Protein AF-A0A349NIF3-F1 (afdb_monomer)

Secondary structure (DSSP, 8-state):
----HHHHHHHHHHHHTSSSSSPP--HHHHHHHHHHTT-----BGGGTBSPPEEETTEEEPPPHHHHHHHHHHHHTTSTHHHHHHHHHHHTSS-HHHHHHHHHHHHGGGT-EEEEETTEEEEES-----------HHHHHHHHHHHHHHHHH-SS------S-----

Radius of gyration: 23.1 Å; Cα contacts (8 Å, |Δi|>4): 174; chains: 1; bounding box: 42×76×43 Å

Sequence (167 aa):
MKLSEYAIQELVPYVTGTGTIGLYRKGEDLVELFNQYGLRDVYDFNHGGLPKLTENGEDMNASRSTYTRDRLRKLSDKPEVWDLLDKVIQESDDPKQCTEEINKIISPEGVSFNLVNGKYVVQGITIIRNQNVRNDAHFTGIQNKIIRALNAAQVSISLAMAWFTNN

Mean predicted aligned error: 12.33 Å

Structure (mmCIF, N/CA/C/O backbone):
data_AF-A0A349NIF3-F1
#
_entry.id   AF-A0A349NIF3-F1
#
loop_
_atom_site.group_PDB
_atom_site.id
_atom_site.type_symbol
_atom_site.label_atom_id
_atom_site.label_alt_id
_atom_site.label_comp_id
_atom_site.label_asym_id
_atom_site.label_entity_id
_atom_site.label_seq_id
_atom_site.pdbx_PDB_ins_code
_atom_site.Cartn_x
_atom_site.Cartn_y
_atom_site.Cartn_z
_atom_site.occupancy
_atom_site.B_iso_or_equiv
_atom_site.auth_seq_id
_atom_site.auth_comp_id
_atom_site.auth_asym_id
_atom_site.auth_atom_id
_atom_site.pdbx_PDB_model_num
ATOM 1 N N . MET A 1 1 ? -10.507 1.807 -12.292 1.00 71.81 1 MET A N 1
ATOM 2 C CA . MET A 1 1 ? -11.041 2.927 -11.486 1.00 71.81 1 MET A CA 1
ATOM 3 C C . MET A 1 1 ? -9.860 3.550 -10.770 1.00 71.81 1 MET A C 1
ATOM 5 O O . MET A 1 1 ? -8.997 2.781 -10.377 1.00 71.81 1 MET A O 1
ATOM 9 N N . LYS A 1 2 ? -9.789 4.882 -10.668 1.00 88.06 2 LYS A N 1
ATOM 10 C CA . LYS A 1 2 ? -8.649 5.596 -10.082 1.00 88.06 2 LYS A CA 1
ATOM 11 C C . LYS A 1 2 ? -9.054 6.244 -8.758 1.00 88.06 2 LYS A C 1
ATOM 13 O O . LYS A 1 2 ? -10.039 6.972 -8.765 1.00 88.06 2 LYS A O 1
ATOM 18 N N . LEU A 1 3 ? -8.309 5.999 -7.678 1.00 92.50 3 LEU A N 1
ATOM 19 C CA . LEU A 1 3 ? -8.519 6.686 -6.393 1.00 92.50 3 LEU A CA 1
ATOM 20 C C . LEU A 1 3 ? -8.302 8.201 -6.530 1.00 92.50 3 LEU A C 1
ATOM 22 O O . LEU A 1 3 ? -7.349 8.637 -7.186 1.00 92.50 3 LEU A O 1
ATOM 26 N N . SER A 1 4 ? -9.152 8.998 -5.881 1.00 95.56 4 SER A N 1
ATOM 27 C CA . SER A 1 4 ? -8.945 10.442 -5.753 1.00 95.56 4 SER A CA 1
ATOM 28 C C . SER A 1 4 ? -7.685 10.783 -4.941 1.00 95.56 4 SER A C 1
ATOM 30 O O . SER A 1 4 ? -7.230 10.015 -4.093 1.00 95.56 4 SER A O 1
ATOM 32 N N . GLU A 1 5 ? -7.118 11.972 -5.169 1.00 95.94 5 GLU A N 1
ATOM 33 C CA . GLU A 1 5 ? -5.968 12.458 -4.385 1.00 95.94 5 GLU A CA 1
ATOM 34 C C . GLU A 1 5 ? -6.297 12.602 -2.894 1.00 95.94 5 GLU A C 1
ATOM 36 O O . GLU A 1 5 ? -5.436 12.363 -2.050 1.00 95.94 5 GLU A O 1
ATOM 41 N N . TYR A 1 6 ? -7.552 12.938 -2.576 1.00 96.50 6 TYR A N 1
ATOM 42 C CA . TYR A 1 6 ? -8.040 12.978 -1.202 1.00 96.50 6 TYR A CA 1
ATOM 43 C C . TYR A 1 6 ? -7.984 11.587 -0.561 1.00 96.50 6 TYR A C 1
ATOM 45 O O . TYR A 1 6 ? -7.353 11.422 0.480 1.00 96.50 6 TYR A O 1
ATOM 53 N N . ALA A 1 7 ? -8.553 10.571 -1.219 1.00 96.50 7 ALA A N 1
ATOM 54 C CA . ALA A 1 7 ? -8.510 9.201 -0.718 1.00 96.50 7 ALA A CA 1
ATOM 55 C C . ALA A 1 7 ? -7.066 8.704 -0.553 1.00 96.50 7 ALA A C 1
ATOM 57 O O . ALA A 1 7 ? -6.723 8.126 0.474 1.00 96.50 7 ALA A O 1
ATOM 58 N N . ILE A 1 8 ? -6.190 8.984 -1.524 1.00 97.62 8 ILE A N 1
ATOM 59 C CA . ILE A 1 8 ? -4.766 8.634 -1.435 1.00 97.62 8 ILE A CA 1
ATOM 60 C C . ILE A 1 8 ? -4.126 9.268 -0.194 1.00 97.62 8 ILE A C 1
ATOM 62 O O . ILE A 1 8 ? -3.412 8.577 0.528 1.00 97.62 8 ILE A O 1
ATOM 66 N N . GLN A 1 9 ? -4.368 10.555 0.062 1.00 96.88 9 GLN A N 1
ATOM 67 C CA . GLN A 1 9 ? -3.816 11.255 1.221 1.00 96.88 9 GLN A CA 1
ATOM 68 C C . GLN A 1 9 ? -4.293 10.640 2.543 1.00 96.88 9 GLN A C 1
ATOM 70 O O . GLN A 1 9 ? -3.468 10.395 3.425 1.00 96.88 9 GLN A O 1
ATOM 75 N N . GLU A 1 10 ? -5.586 10.343 2.657 1.00 96.19 10 GLU A N 1
ATOM 76 C CA . GLU A 1 10 ? -6.184 9.772 3.869 1.00 96.19 10 GLU A CA 1
ATOM 77 C C . GLU A 1 10 ? -5.781 8.307 4.107 1.00 96.19 10 GLU A C 1
ATOM 79 O O . GLU A 1 10 ? -5.781 7.847 5.245 1.00 96.19 10 GLU A O 1
ATOM 84 N N . LEU A 1 11 ? -5.381 7.567 3.068 1.00 96.06 11 LEU A N 1
ATOM 85 C CA . LEU A 1 11 ? -4.904 6.183 3.195 1.00 96.06 11 LEU A CA 1
ATOM 86 C C . LEU A 1 11 ? -3.454 6.080 3.701 1.00 96.06 11 LEU A C 1
ATOM 88 O O . LEU A 1 11 ? -3.071 5.053 4.266 1.00 96.06 11 LEU A O 1
ATOM 92 N N . VAL A 1 12 ? -2.632 7.124 3.539 1.00 96.88 12 VAL A N 1
ATOM 93 C CA . VAL A 1 12 ? -1.200 7.105 3.913 1.00 96.88 12 VAL A CA 1
ATOM 94 C C . VAL A 1 12 ? -0.949 6.691 5.375 1.00 96.88 12 VAL A C 1
ATOM 96 O O . VAL A 1 12 ? -0.054 5.866 5.601 1.00 96.88 12 VAL A O 1
ATOM 99 N N . PRO A 1 13 ? -1.683 7.198 6.385 1.00 95.81 13 PRO A N 1
ATOM 100 C CA . PRO A 1 13 ? -1.474 6.812 7.781 1.00 95.81 13 PRO A CA 1
ATOM 101 C C . PRO A 1 13 ? -1.689 5.319 8.049 1.00 95.81 13 PRO A C 1
ATOM 103 O O . PRO A 1 13 ? -0.973 4.759 8.875 1.00 95.81 13 PRO A O 1
ATOM 106 N N . TYR A 1 14 ? -2.605 4.662 7.330 1.00 95.62 14 TYR A N 1
ATOM 107 C CA . TYR A 1 14 ? -2.887 3.227 7.473 1.00 95.62 14 TYR A CA 1
ATOM 108 C C . TYR A 1 14 ? -1.785 2.368 6.853 1.00 95.62 14 TYR A C 1
ATOM 110 O O . TYR A 1 14 ? -1.334 1.396 7.453 1.00 95.62 14 TYR A O 1
ATOM 118 N N . VAL A 1 15 ? -1.293 2.759 5.673 1.00 96.31 15 VAL A N 1
ATOM 119 C CA . VAL A 1 15 ? -0.204 2.040 4.994 1.00 96.31 15 VAL A CA 1
ATOM 120 C C . VAL A 1 15 ? 1.118 2.211 5.745 1.00 96.31 15 VAL A C 1
ATOM 122 O O . VAL A 1 15 ? 1.868 1.253 5.930 1.00 96.31 15 VAL A O 1
ATOM 125 N N . THR A 1 16 ? 1.402 3.424 6.223 1.00 96.19 16 THR A N 1
ATOM 126 C CA . THR A 1 16 ? 2.607 3.682 7.024 1.00 96.19 16 THR A CA 1
ATOM 127 C C . THR A 1 16 ? 2.499 3.142 8.453 1.00 96.19 16 THR A C 1
ATOM 129 O O . THR A 1 16 ? 3.536 2.863 9.054 1.00 96.19 16 THR A O 1
ATOM 132 N N . GLY A 1 17 ? 1.288 3.005 8.998 1.00 90.81 17 GLY A N 1
ATOM 133 C CA . GLY A 1 17 ? 1.044 2.682 10.407 1.00 90.81 17 GLY A CA 1
ATOM 134 C C . GLY A 1 17 ? 1.457 3.808 11.354 1.00 90.81 17 GLY A C 1
ATOM 135 O O . GLY A 1 17 ? 1.989 3.570 12.435 1.00 90.81 17 G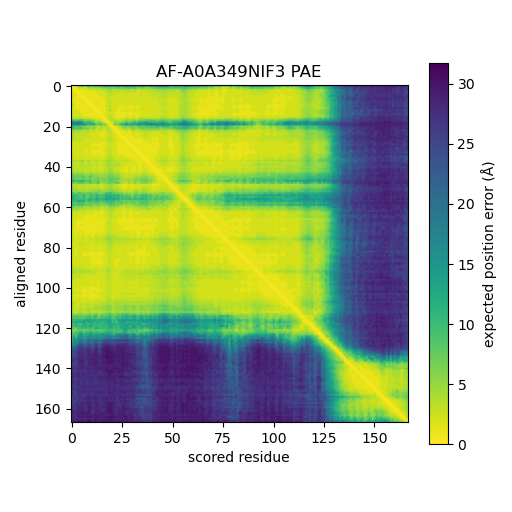LY A O 1
ATOM 136 N N . THR A 1 18 ? 1.313 5.063 10.920 1.00 85.56 18 THR A N 1
ATOM 137 C CA . THR A 1 18 ? 1.654 6.229 11.746 1.00 85.56 18 THR A CA 1
ATOM 138 C C . THR A 1 18 ? 0.393 6.753 12.427 1.00 85.56 18 THR A C 1
ATOM 140 O O . THR A 1 18 ? -0.466 7.317 11.757 1.00 85.56 18 THR A O 1
ATOM 143 N N . GLY A 1 19 ? 0.294 6.602 13.753 1.00 68.12 19 GLY A N 1
ATOM 144 C CA . GLY A 1 19 ? -0.772 7.213 14.563 1.00 68.12 19 GLY A CA 1
ATOM 145 C C . GLY A 1 19 ? -2.167 6.594 14.405 1.00 68.12 19 GLY A C 1
ATOM 146 O O . GLY A 1 19 ? -3.144 7.219 14.805 1.00 68.12 19 GLY A O 1
ATOM 147 N N . THR A 1 20 ? -2.265 5.395 13.829 1.00 72.56 20 THR A N 1
ATOM 148 C CA . THR A 1 20 ? -3.515 4.646 13.620 1.00 72.56 20 THR A CA 1
ATOM 149 C C . THR A 1 20 ? -3.353 3.206 14.114 1.00 72.56 20 THR A C 1
ATOM 151 O O . THR A 1 20 ? -2.267 2.810 14.527 1.00 72.56 20 THR A O 1
ATOM 154 N N . ILE A 1 21 ? -4.418 2.411 14.032 1.00 86.06 21 ILE A N 1
ATOM 155 C CA . ILE A 1 21 ? -4.439 0.952 14.262 1.00 86.06 21 ILE A CA 1
ATOM 156 C C . ILE A 1 21 ? -3.630 0.125 13.240 1.00 86.06 21 ILE A C 1
ATOM 158 O O . ILE A 1 21 ? -3.622 -1.102 13.301 1.00 86.06 21 ILE A O 1
ATOM 162 N N . GLY A 1 22 ? -2.990 0.771 12.260 1.00 80.50 22 GLY A N 1
ATOM 163 C CA . GLY A 1 22 ? -2.169 0.101 11.255 1.00 80.50 22 GLY A CA 1
ATOM 164 C C . GLY A 1 22 ? -0.787 -0.299 11.779 1.00 80.50 22 GLY A C 1
ATOM 165 O O . GLY A 1 22 ? -0.180 0.412 12.576 1.00 80.50 22 GLY A O 1
ATOM 166 N N . LEU A 1 23 ? -0.245 -1.399 11.248 1.00 89.25 23 LEU A N 1
ATOM 167 C CA . LEU A 1 23 ? 1.118 -1.847 11.540 1.00 89.25 23 LEU A CA 1
ATOM 168 C C . LEU A 1 23 ? 2.150 -0.794 11.124 1.00 89.25 23 LEU A C 1
ATOM 170 O O . LEU A 1 23 ? 2.234 -0.420 9.950 1.00 89.25 23 LEU A O 1
ATOM 174 N N . TYR A 1 24 ? 2.975 -0.351 12.073 1.00 94.19 24 TYR A N 1
ATOM 175 C CA . TYR A 1 24 ? 4.077 0.564 11.792 1.00 94.19 24 TYR A CA 1
ATOM 176 C C . TYR A 1 24 ? 5.104 -0.082 10.850 1.00 94.19 24 TYR A C 1
ATOM 178 O O . TYR A 1 24 ? 5.720 -1.089 11.192 1.00 94.19 24 TYR A O 1
ATOM 186 N N . ARG A 1 25 ? 5.341 0.543 9.690 1.00 94.50 25 ARG A N 1
ATOM 187 C CA . ARG A 1 25 ? 6.311 0.081 8.677 1.00 94.50 25 ARG A CA 1
ATOM 188 C C . ARG A 1 25 ? 7.474 1.048 8.520 1.00 94.50 25 ARG A C 1
ATOM 190 O O . ARG A 1 25 ? 7.247 2.224 8.225 1.00 94.50 25 ARG A O 1
ATOM 197 N N . LYS A 1 26 ? 8.715 0.582 8.664 1.00 95.31 26 LYS A N 1
ATOM 198 C CA . LYS A 1 26 ? 9.924 1.366 8.359 1.00 95.31 26 LYS A CA 1
ATOM 199 C C . LYS A 1 26 ? 10.041 1.630 6.853 1.00 95.31 26 LYS A C 1
ATOM 201 O O . LYS A 1 26 ? 9.251 1.147 6.051 1.00 95.31 26 LYS A O 1
ATOM 206 N N . GLY A 1 27 ? 11.032 2.433 6.459 1.00 95.75 27 GLY A N 1
ATOM 207 C CA . GLY A 1 27 ? 11.269 2.736 5.043 1.00 95.75 27 GLY A CA 1
ATOM 208 C C . GLY A 1 27 ? 11.540 1.485 4.197 1.00 95.75 27 GLY A C 1
ATOM 209 O O . GLY A 1 27 ? 10.978 1.359 3.115 1.00 95.75 27 GLY A O 1
ATOM 210 N N . GLU A 1 28 ? 12.338 0.551 4.717 1.00 96.69 28 GLU A N 1
ATOM 211 C CA . GLU A 1 28 ? 12.618 -0.737 4.066 1.00 96.69 28 GLU A CA 1
ATOM 212 C C . GLU A 1 28 ? 11.347 -1.588 3.901 1.00 96.69 28 GLU A C 1
ATOM 214 O O . GLU A 1 28 ? 11.052 -2.022 2.789 1.00 96.69 28 GLU A O 1
ATOM 219 N N . ASP A 1 29 ? 10.532 -1.702 4.956 1.00 97.00 29 ASP A N 1
ATOM 220 C CA . ASP A 1 29 ? 9.269 -2.452 4.939 1.00 97.00 29 ASP A CA 1
ATOM 221 C C . ASP A 1 29 ? 8.270 -1.874 3.924 1.00 97.00 29 ASP A C 1
ATOM 223 O O . ASP A 1 29 ? 7.523 -2.604 3.277 1.00 97.00 29 ASP A O 1
ATOM 227 N N . LEU A 1 30 ? 8.242 -0.544 3.766 1.00 97.44 30 LEU A N 1
ATOM 228 C CA . LEU A 1 30 ? 7.393 0.114 2.772 1.00 97.44 30 LEU A CA 1
ATOM 229 C C . LEU A 1 30 ? 7.848 -0.207 1.348 1.00 97.44 30 LEU A C 1
ATOM 231 O O . LEU A 1 30 ? 7.005 -0.484 0.497 1.00 97.44 30 LEU A O 1
ATOM 235 N N . VAL A 1 31 ? 9.158 -0.181 1.084 1.00 97.75 31 VAL A N 1
ATOM 236 C CA . VAL A 1 31 ? 9.706 -0.564 -0.226 1.00 97.75 31 VAL A CA 1
ATOM 237 C C . VAL A 1 31 ? 9.368 -2.020 -0.532 1.00 97.75 31 VAL A C 1
ATOM 239 O O . VAL A 1 31 ? 8.896 -2.318 -1.630 1.00 97.75 31 VAL A O 1
ATOM 242 N N . GLU A 1 32 ? 9.546 -2.919 0.437 1.00 97.38 32 GLU A N 1
ATOM 243 C CA . GLU A 1 32 ? 9.193 -4.328 0.279 1.00 97.38 32 GLU A CA 1
ATOM 244 C C . GLU A 1 32 ? 7.697 -4.510 -0.002 1.00 97.38 32 GLU A C 1
ATOM 246 O O . GLU A 1 32 ? 7.341 -5.178 -0.975 1.00 97.38 32 GLU A O 1
ATOM 251 N N . LEU A 1 33 ? 6.827 -3.859 0.779 1.00 97.50 33 LEU A N 1
ATOM 252 C CA . LEU A 1 33 ? 5.378 -3.903 0.588 1.00 97.50 33 LEU A CA 1
ATOM 253 C C . LEU A 1 33 ? 4.996 -3.475 -0.831 1.00 97.50 33 LEU A C 1
ATOM 255 O O . LEU A 1 33 ? 4.318 -4.213 -1.536 1.00 97.50 33 LEU A O 1
ATOM 259 N N . PHE A 1 34 ? 5.437 -2.301 -1.278 1.00 97.81 34 PHE A N 1
ATOM 260 C CA . PHE A 1 34 ? 5.073 -1.779 -2.595 1.00 97.81 34 PHE A CA 1
ATOM 261 C C . PHE A 1 34 ? 5.629 -2.623 -3.749 1.00 97.81 34 PHE A C 1
ATOM 263 O O . PHE A 1 34 ? 4.969 -2.763 -4.784 1.00 97.81 34 PHE A O 1
ATOM 270 N N . ASN A 1 35 ? 6.804 -3.229 -3.575 1.00 97.44 35 ASN A N 1
ATOM 271 C CA . ASN A 1 35 ? 7.392 -4.114 -4.576 1.00 97.44 35 ASN A CA 1
ATOM 272 C C . ASN A 1 35 ? 6.591 -5.411 -4.775 1.00 97.44 35 ASN A C 1
ATOM 274 O O . ASN A 1 35 ? 6.530 -5.915 -5.899 1.00 97.44 35 ASN A O 1
ATOM 278 N N . GLN A 1 36 ? 5.907 -5.917 -3.740 1.00 97.00 36 GLN A N 1
ATOM 279 C CA . GLN A 1 36 ? 4.989 -7.063 -3.872 1.00 97.00 36 GLN A CA 1
ATOM 280 C C . GLN A 1 36 ? 3.824 -6.774 -4.836 1.00 97.00 36 GLN A C 1
ATOM 282 O O . GLN A 1 36 ? 3.281 -7.699 -5.437 1.00 97.00 36 GLN A O 1
ATOM 287 N N . TYR A 1 37 ? 3.494 -5.496 -5.044 1.00 95.31 37 TYR A N 1
ATOM 288 C CA . TYR A 1 37 ? 2.387 -5.028 -5.886 1.00 95.31 37 TYR A CA 1
ATOM 289 C C . TYR A 1 37 ? 2.861 -4.377 -7.195 1.00 95.31 37 TYR A C 1
ATOM 291 O O . TYR A 1 37 ? 2.196 -3.510 -7.764 1.00 95.31 37 TYR A O 1
ATOM 299 N N . GLY A 1 38 ? 4.022 -4.808 -7.701 1.00 90.62 38 GLY A N 1
ATOM 300 C CA . GLY A 1 38 ? 4.481 -4.503 -9.059 1.00 90.62 38 GLY A CA 1
ATOM 301 C C . GLY A 1 38 ? 5.372 -3.268 -9.196 1.00 90.62 38 GLY A C 1
ATOM 302 O O . GLY A 1 38 ? 5.751 -2.919 -10.318 1.00 90.62 38 GLY A O 1
ATOM 303 N N . LEU A 1 39 ? 5.738 -2.618 -8.088 1.00 95.06 39 LEU A N 1
ATOM 304 C CA . LEU A 1 39 ? 6.808 -1.619 -8.078 1.00 95.06 39 LEU A CA 1
ATOM 305 C C . LEU A 1 39 ? 8.187 -2.301 -7.998 1.00 95.06 39 LEU A C 1
ATOM 307 O O . LEU A 1 39 ? 8.298 -3.503 -7.760 1.00 95.06 39 LEU A O 1
ATOM 311 N N . ARG A 1 40 ? 9.247 -1.555 -8.322 1.00 95.25 40 ARG A N 1
ATOM 312 C CA . ARG A 1 40 ? 10.635 -2.058 -8.370 1.00 95.25 40 ARG A CA 1
ATOM 313 C C . ARG A 1 40 ? 11.598 -1.052 -7.760 1.00 95.25 40 ARG A C 1
ATOM 315 O O . ARG A 1 40 ? 12.572 -0.633 -8.380 1.00 95.25 40 ARG A O 1
ATOM 322 N N . ASP A 1 41 ? 11.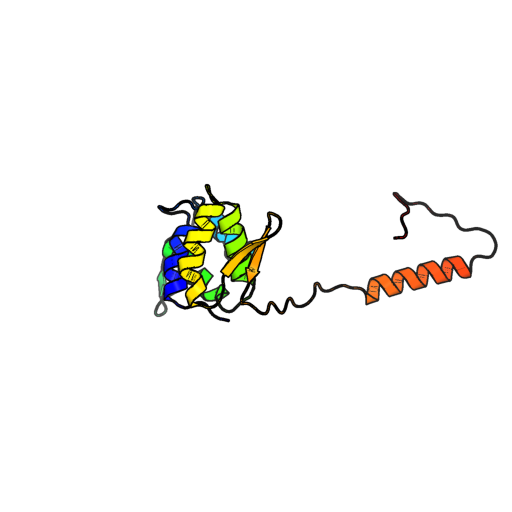257 -0.619 -6.565 1.00 95.62 41 ASP A N 1
ATOM 323 C CA . ASP A 1 41 ? 12.048 0.315 -5.791 1.00 95.62 41 ASP A CA 1
ATOM 324 C C . ASP A 1 41 ? 13.189 -0.392 -5.060 1.00 95.62 41 ASP A C 1
ATOM 326 O O . ASP A 1 41 ? 13.100 -1.572 -4.722 1.00 95.62 41 ASP A O 1
ATOM 330 N N . VAL A 1 42 ? 14.255 0.354 -4.782 1.00 95.50 42 VAL A N 1
ATOM 331 C CA . VAL A 1 42 ? 15.393 -0.112 -3.987 1.00 95.50 42 VAL A CA 1
ATOM 332 C C . VAL A 1 42 ? 15.499 0.769 -2.752 1.00 95.50 42 VAL A C 1
ATOM 334 O O . VAL A 1 42 ? 15.502 1.994 -2.865 1.00 95.50 42 VAL A O 1
ATOM 337 N N . TYR A 1 43 ? 15.577 0.142 -1.581 1.00 95.69 43 TYR A N 1
ATOM 338 C CA . TYR A 1 43 ? 15.927 0.831 -0.346 1.00 95.69 43 TYR A CA 1
ATOM 339 C C . TYR A 1 43 ? 17.450 0.874 -0.222 1.00 95.69 43 TYR A C 1
ATOM 341 O O . TYR A 1 43 ? 18.098 -0.172 -0.200 1.00 95.69 43 TYR A O 1
ATOM 349 N N . ASP A 1 44 ? 18.022 2.071 -0.137 1.00 93.38 44 ASP A N 1
ATOM 350 C CA . ASP A 1 44 ? 19.466 2.269 -0.050 1.00 93.38 44 ASP A CA 1
ATOM 351 C C . ASP A 1 44 ? 19.824 3.139 1.153 1.00 93.38 44 ASP A C 1
ATOM 353 O O . ASP A 1 44 ? 19.819 4.369 1.092 1.00 93.38 44 ASP A O 1
ATOM 357 N N . PHE A 1 45 ? 20.176 2.486 2.261 1.00 88.62 45 PHE A N 1
ATOM 358 C CA . PHE A 1 45 ? 20.546 3.159 3.505 1.00 88.62 45 PHE A CA 1
ATOM 359 C C . PHE A 1 45 ? 21.701 4.163 3.335 1.00 88.62 45 PHE A C 1
ATOM 361 O O . PHE A 1 45 ? 21.692 5.216 3.971 1.00 88.62 45 PHE A O 1
ATOM 368 N N . ASN A 1 46 ? 22.663 3.881 2.451 1.00 89.56 46 ASN A N 1
ATOM 369 C CA . ASN A 1 46 ? 23.836 4.736 2.248 1.00 89.56 46 ASN A CA 1
ATOM 370 C C . ASN A 1 46 ? 23.514 5.989 1.420 1.00 89.56 46 ASN A C 1
ATOM 372 O O . ASN A 1 46 ? 24.266 6.961 1.466 1.00 89.56 46 ASN A O 1
ATOM 376 N N . HIS A 1 47 ? 22.391 5.989 0.700 1.00 83.62 47 HIS A N 1
ATOM 377 C CA . HIS A 1 47 ? 21.977 7.077 -0.187 1.00 83.62 47 HIS A CA 1
ATOM 378 C C . HIS A 1 47 ? 20.652 7.736 0.231 1.00 83.62 47 HIS A C 1
ATOM 380 O O . HIS A 1 47 ? 19.957 8.322 -0.599 1.00 83.62 47 HIS A O 1
ATOM 386 N N . GLY A 1 48 ? 20.326 7.699 1.528 1.00 79.25 48 GLY A N 1
ATOM 387 C CA . GLY A 1 48 ? 19.159 8.390 2.097 1.00 79.25 48 GLY A CA 1
ATOM 388 C C . GLY A 1 48 ? 17.937 7.500 2.340 1.00 79.25 48 GLY A C 1
ATOM 389 O O . GLY A 1 48 ? 16.880 8.001 2.723 1.00 79.25 48 GLY A O 1
ATOM 390 N N . GLY A 1 49 ? 18.078 6.185 2.173 1.00 92.19 49 GLY A N 1
ATOM 391 C CA . GLY A 1 49 ? 17.053 5.185 2.446 1.00 92.19 49 GLY A CA 1
ATOM 392 C C . GLY A 1 49 ? 16.059 5.050 1.299 1.00 92.19 49 GLY A C 1
ATOM 393 O O . GLY A 1 49 ? 16.297 4.320 0.340 1.00 92.19 49 GLY A O 1
ATOM 394 N N . LEU A 1 50 ? 14.909 5.710 1.430 1.00 95.81 50 LEU A N 1
ATOM 395 C CA . LEU A 1 50 ? 13.816 5.606 0.462 1.00 95.81 50 LEU A CA 1
ATOM 396 C C . LEU A 1 50 ? 14.211 6.186 -0.908 1.00 95.81 50 LEU A C 1
ATOM 398 O O . LEU A 1 50 ? 14.956 7.169 -0.957 1.00 95.81 50 LEU A O 1
ATOM 402 N N . PRO A 1 51 ? 13.662 5.649 -2.017 1.00 94.12 51 PRO A N 1
ATOM 403 C CA . PRO A 1 51 ? 13.877 6.214 -3.342 1.00 94.12 51 PRO A CA 1
ATOM 404 C C . PRO A 1 51 ? 13.544 7.703 -3.385 1.00 94.12 51 PRO A C 1
ATOM 406 O O . PRO A 1 51 ? 12.484 8.128 -2.912 1.00 94.12 51 PRO A O 1
ATOM 409 N N . LYS A 1 52 ? 14.431 8.480 -4.006 1.00 92.69 52 LYS A N 1
ATOM 410 C CA . LYS A 1 52 ? 14.202 9.907 -4.223 1.00 92.69 52 LYS A CA 1
ATOM 411 C C . LYS A 1 52 ? 12.974 10.129 -5.101 1.00 92.69 52 LYS A C 1
ATOM 413 O O . LYS A 1 52 ? 12.643 9.314 -5.967 1.00 92.69 52 LYS A O 1
ATOM 418 N N . LEU A 1 53 ? 12.288 11.234 -4.846 1.00 91.56 53 LEU A N 1
ATOM 419 C CA . LEU A 1 53 ? 11.179 11.698 -5.670 1.00 91.56 53 LEU A CA 1
ATOM 420 C C . LEU A 1 53 ? 11.650 12.914 -6.453 1.00 91.56 53 LEU A C 1
ATOM 422 O O . LEU A 1 53 ? 12.234 13.824 -5.870 1.00 91.56 53 LEU A O 1
ATOM 426 N N . THR A 1 54 ? 11.389 12.919 -7.756 1.00 87.19 54 THR A N 1
ATOM 427 C CA . THR A 1 54 ? 11.689 14.068 -8.606 1.00 87.19 54 THR A CA 1
ATOM 428 C C . THR A 1 54 ? 10.486 15.004 -8.613 1.00 87.19 54 THR A C 1
ATOM 430 O O . THR A 1 54 ? 9.404 14.628 -9.071 1.00 87.19 54 THR A O 1
ATOM 433 N N . GLU A 1 55 ? 10.671 16.226 -8.129 1.00 77.06 55 GLU A N 1
ATOM 434 C CA . GLU A 1 55 ? 9.671 17.291 -8.182 1.00 77.06 55 GLU A CA 1
ATOM 435 C C . GLU A 1 55 ? 10.307 18.509 -8.856 1.00 77.06 55 GLU A C 1
ATOM 437 O O . GLU A 1 55 ? 11.415 18.910 -8.517 1.00 77.06 55 GLU A O 1
ATOM 442 N N . ASN A 1 56 ? 9.652 19.058 -9.883 1.00 79.88 56 ASN A N 1
ATOM 443 C CA . ASN A 1 56 ? 10.171 20.181 -10.681 1.00 79.88 56 ASN A CA 1
ATOM 444 C C . ASN A 1 56 ? 11.583 19.971 -11.276 1.00 79.88 56 ASN A C 1
ATOM 446 O O . ASN A 1 56 ? 12.290 20.936 -11.550 1.00 79.88 56 ASN A O 1
ATOM 450 N N . GLY A 1 57 ? 11.978 18.717 -11.521 1.00 81.75 57 GLY A N 1
ATOM 451 C CA . GLY A 1 57 ? 13.282 18.372 -12.098 1.00 81.75 57 GLY A CA 1
ATOM 452 C C . GLY A 1 57 ? 14.413 18.212 -11.080 1.00 81.75 57 GLY A C 1
ATOM 453 O O . GLY A 1 57 ? 15.540 17.944 -11.490 1.00 81.75 57 GLY A O 1
ATOM 454 N N . GLU A 1 58 ? 14.127 18.323 -9.781 1.00 84.88 58 GLU A N 1
ATOM 455 C CA . GLU A 1 58 ? 15.098 18.102 -8.709 1.00 84.88 58 GLU A CA 1
ATOM 456 C C . GLU A 1 58 ? 14.753 16.854 -7.893 1.00 84.88 58 GLU A C 1
ATOM 458 O O . GLU A 1 58 ? 13.595 16.610 -7.547 1.00 84.88 58 GLU A O 1
ATOM 463 N N . ASP A 1 59 ? 15.777 16.062 -7.568 1.00 86.81 59 ASP A N 1
ATOM 464 C CA . ASP A 1 59 ? 15.626 14.855 -6.760 1.00 86.81 59 ASP A CA 1
ATOM 465 C C . ASP A 1 59 ? 15.657 15.188 -5.267 1.00 86.81 59 ASP A C 1
ATOM 467 O O . ASP A 1 59 ? 16.679 15.616 -4.721 1.00 86.81 59 ASP A O 1
ATOM 471 N N . MET A 1 60 ? 14.554 14.910 -4.578 1.00 86.94 60 MET A N 1
ATOM 472 C CA . MET A 1 60 ? 14.398 15.151 -3.146 1.00 86.94 60 MET A CA 1
ATOM 473 C C . MET A 1 60 ? 14.361 13.839 -2.362 1.00 86.94 60 MET A C 1
ATOM 475 O O . MET A 1 60 ? 13.800 12.833 -2.807 1.00 86.94 60 MET A O 1
ATOM 479 N N . ASN A 1 61 ? 14.926 13.855 -1.152 1.00 89.69 61 ASN A N 1
ATOM 480 C CA . ASN A 1 61 ? 14.798 12.731 -0.226 1.00 89.69 61 ASN A CA 1
ATOM 481 C C . ASN A 1 61 ? 13.331 12.561 0.184 1.00 89.69 61 ASN A C 1
ATOM 483 O O . ASN A 1 61 ? 12.674 13.516 0.603 1.00 89.69 61 ASN A O 1
ATOM 487 N N . ALA A 1 62 ? 12.824 11.334 0.084 1.00 92.62 62 ALA A N 1
ATOM 488 C CA . ALA A 1 62 ? 11.444 11.038 0.423 1.00 92.62 62 ALA A CA 1
ATOM 489 C C . ALA A 1 62 ? 11.297 10.718 1.915 1.00 92.62 62 ALA A C 1
ATOM 491 O O . ALA A 1 62 ? 12.034 9.911 2.477 1.00 92.62 62 ALA A O 1
ATOM 492 N N . SER A 1 63 ? 10.282 11.301 2.548 1.00 93.69 63 SER A N 1
ATOM 493 C CA . SER A 1 63 ? 9.773 10.789 3.820 1.00 93.69 63 SER A CA 1
ATOM 494 C C . SER A 1 63 ? 8.901 9.558 3.569 1.00 93.69 63 SER A C 1
ATOM 496 O O . SER A 1 63 ? 8.394 9.363 2.464 1.00 93.69 63 SER A O 1
ATOM 498 N N . ARG A 1 64 ? 8.636 8.761 4.610 1.00 95.50 64 ARG A N 1
ATOM 499 C CA . ARG A 1 64 ? 7.712 7.614 4.526 1.00 95.50 64 ARG A CA 1
ATOM 500 C C . ARG A 1 64 ? 6.341 8.015 3.982 1.00 95.50 64 ARG A C 1
ATOM 502 O O . ARG A 1 64 ? 5.813 7.333 3.108 1.00 95.50 64 ARG A O 1
ATOM 509 N N . SER A 1 65 ? 5.797 9.138 4.445 1.00 95.44 65 SER A N 1
ATOM 510 C CA . SER A 1 65 ? 4.489 9.632 4.008 1.00 95.44 65 SER A CA 1
ATOM 511 C C . SER A 1 65 ? 4.506 10.103 2.555 1.00 95.44 65 SER A C 1
ATOM 513 O O . SER A 1 65 ? 3.619 9.736 1.788 1.00 95.44 65 SER A O 1
ATOM 515 N N . THR A 1 66 ? 5.522 10.873 2.143 1.00 95.88 66 THR A N 1
ATOM 516 C CA . THR A 1 66 ? 5.607 11.365 0.756 1.00 95.88 66 THR A CA 1
ATOM 517 C C . THR A 1 66 ? 5.885 10.239 -0.235 1.00 95.88 66 THR A C 1
ATOM 519 O O . THR A 1 66 ? 5.250 10.201 -1.287 1.00 95.88 66 THR A O 1
ATOM 522 N N . TYR A 1 67 ? 6.748 9.287 0.129 1.00 97.12 67 TYR A N 1
ATOM 523 C CA . TYR A 1 67 ? 6.993 8.062 -0.630 1.00 97.12 67 TYR A CA 1
ATOM 524 C C . TYR A 1 67 ? 5.711 7.238 -0.798 1.00 97.12 67 TYR A C 1
ATOM 526 O O . TYR A 1 67 ? 5.309 6.944 -1.921 1.00 97.12 67 TYR A O 1
ATOM 534 N N . THR A 1 68 ? 5.023 6.938 0.307 1.00 97.56 68 THR A N 1
ATOM 535 C CA . TH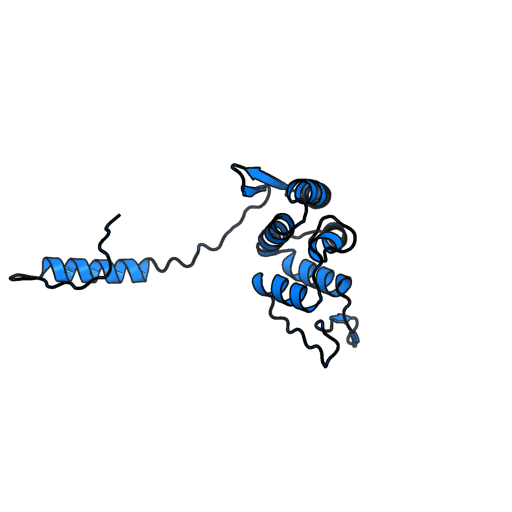R A 1 68 ? 3.779 6.149 0.301 1.00 97.56 68 THR A CA 1
ATOM 536 C C . THR A 1 68 ? 2.705 6.810 -0.554 1.00 97.56 68 THR A C 1
ATOM 538 O O . THR A 1 68 ? 2.084 6.144 -1.378 1.00 97.56 68 THR A O 1
ATOM 541 N N . ARG A 1 69 ? 2.519 8.129 -0.418 1.00 97.31 69 ARG A N 1
ATOM 542 C CA . ARG A 1 69 ? 1.566 8.899 -1.227 1.00 97.31 69 ARG A CA 1
ATOM 543 C C . ARG A 1 69 ? 1.866 8.781 -2.721 1.00 97.31 69 ARG A C 1
ATOM 545 O O . ARG A 1 69 ? 0.960 8.523 -3.508 1.00 97.31 69 ARG A O 1
ATOM 552 N N . ASP A 1 70 ? 3.129 8.947 -3.114 1.00 96.94 70 ASP A N 1
ATOM 553 C CA . ASP A 1 70 ? 3.543 8.823 -4.515 1.00 96.94 70 ASP A CA 1
ATOM 554 C C . ASP A 1 70 ? 3.316 7.404 -5.061 1.00 96.94 70 ASP A C 1
ATOM 556 O O . ASP A 1 70 ? 2.811 7.231 -6.173 1.00 96.94 70 ASP A O 1
ATOM 560 N N . ARG A 1 71 ? 3.626 6.370 -4.272 1.00 97.38 71 ARG A N 1
ATOM 561 C CA . ARG A 1 71 ? 3.436 4.976 -4.693 1.00 97.38 71 ARG A CA 1
ATOM 562 C C . ARG A 1 71 ? 1.969 4.568 -4.764 1.00 97.38 71 ARG A C 1
ATOM 564 O O . ARG A 1 71 ? 1.575 3.955 -5.754 1.00 97.38 71 ARG A O 1
ATOM 571 N N . LEU A 1 72 ? 1.137 4.997 -3.817 1.00 97.19 72 LEU A N 1
ATOM 572 C CA . LEU A 1 72 ? -0.317 4.843 -3.912 1.00 97.19 72 LEU A CA 1
ATOM 573 C C . LEU A 1 72 ? -0.873 5.550 -5.150 1.00 97.19 72 LEU A C 1
ATOM 575 O O . LEU A 1 72 ? -1.676 4.964 -5.869 1.00 97.19 72 LEU A O 1
ATOM 579 N N . ARG A 1 73 ? -0.395 6.758 -5.477 1.00 96.19 73 ARG A N 1
ATOM 580 C CA . ARG A 1 73 ? -0.785 7.455 -6.713 1.00 96.19 73 ARG A CA 1
ATOM 581 C C . ARG A 1 73 ? -0.441 6.642 -7.965 1.00 96.19 73 ARG A C 1
ATOM 583 O O . ARG A 1 73 ? -1.273 6.553 -8.865 1.00 96.19 73 ARG A O 1
ATOM 590 N N . LYS A 1 74 ? 0.732 6.002 -8.015 1.00 95.50 74 LYS A N 1
ATOM 591 C CA . LYS A 1 74 ? 1.166 5.133 -9.132 1.00 95.50 74 LYS A CA 1
ATOM 592 C C . LYS A 1 74 ? 0.386 3.821 -9.258 1.00 95.50 74 LYS A C 1
ATOM 594 O O . LYS A 1 74 ? 0.384 3.231 -10.337 1.00 95.50 74 LYS A O 1
ATOM 599 N N . LEU A 1 75 ? -0.214 3.347 -8.168 1.00 95.38 75 LEU A N 1
ATOM 600 C CA . LEU A 1 75 ? -1.058 2.149 -8.150 1.00 95.38 75 LEU A CA 1
ATOM 601 C C . LEU A 1 75 ? -2.553 2.474 -8.241 1.00 95.38 75 LEU A C 1
ATOM 603 O O . LEU A 1 75 ? -3.345 1.572 -8.476 1.00 95.38 75 LEU A O 1
ATOM 607 N N . SER A 1 76 ? -2.942 3.740 -8.068 1.00 93.12 76 SER A N 1
ATOM 608 C CA . SER A 1 76 ? -4.332 4.164 -7.864 1.00 93.12 76 SER A CA 1
ATOM 609 C C . SER A 1 76 ? -5.310 3.729 -8.950 1.00 93.12 76 SER A C 1
ATOM 611 O O . SER A 1 76 ? -6.488 3.562 -8.650 1.00 93.12 76 SER A O 1
ATOM 613 N N . ASP A 1 77 ? -4.851 3.571 -10.191 1.00 90.56 77 ASP A N 1
ATOM 614 C CA . ASP A 1 77 ? -5.637 3.153 -11.352 1.00 90.56 77 ASP A CA 1
ATOM 615 C C . ASP A 1 77 ? -5.554 1.649 -11.654 1.00 90.56 77 ASP A C 1
ATOM 617 O O . ASP A 1 77 ? -6.235 1.169 -12.569 1.00 90.56 77 ASP A O 1
ATOM 621 N N . LYS A 1 78 ? -4.767 0.899 -10.876 1.00 91.00 78 LYS A N 1
ATOM 622 C CA . LYS A 1 78 ? -4.499 -0.524 -11.072 1.00 91.00 78 LYS A CA 1
ATOM 623 C C . LYS A 1 78 ? -5.201 -1.390 -10.018 1.00 91.00 78 LYS A C 1
ATOM 625 O O . LYS A 1 78 ? -5.427 -0.931 -8.899 1.00 91.00 78 LYS A O 1
ATOM 630 N N . PRO A 1 79 ? -5.567 -2.645 -10.336 1.00 88.56 79 PRO A N 1
ATOM 631 C CA . PRO A 1 79 ? -6.233 -3.527 -9.377 1.00 88.56 79 PRO A CA 1
ATOM 632 C C . PRO A 1 79 ? -5.376 -3.860 -8.145 1.00 88.56 79 PRO A C 1
ATOM 634 O O . PRO A 1 79 ? -5.934 -4.087 -7.075 1.00 88.56 79 PRO A O 1
ATOM 637 N N . GLU A 1 80 ? -4.049 -3.839 -8.269 1.00 91.31 80 GLU A N 1
ATOM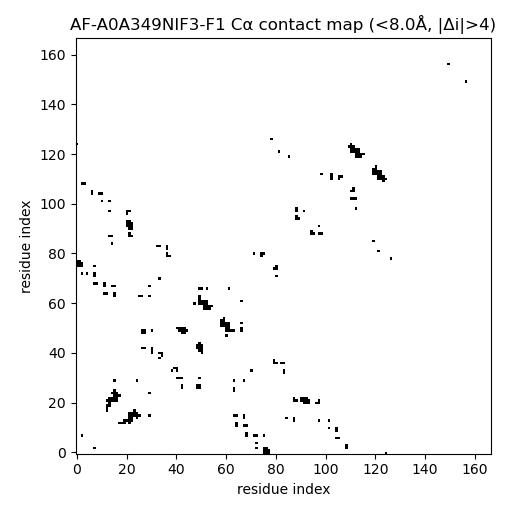 638 C CA . GLU A 1 80 ? -3.098 -4.195 -7.211 1.00 91.31 80 GLU A CA 1
ATOM 639 C C . GLU A 1 80 ? -3.209 -3.289 -5.976 1.00 91.31 80 GLU A C 1
ATOM 641 O O . GLU A 1 80 ? -2.850 -3.711 -4.879 1.00 91.31 80 GLU A O 1
ATOM 646 N N . VAL A 1 81 ? -3.747 -2.068 -6.111 1.00 93.69 81 VAL A N 1
ATOM 647 C CA . VAL A 1 81 ? -3.982 -1.185 -4.956 1.00 93.69 81 VAL A CA 1
ATOM 648 C C . VAL A 1 81 ? -4.950 -1.807 -3.950 1.00 93.69 81 VAL A C 1
ATOM 650 O O . VAL A 1 81 ? -4.803 -1.606 -2.750 1.00 93.69 81 VAL A O 1
ATOM 653 N N . TRP A 1 82 ? -5.916 -2.600 -4.415 1.00 91.25 82 TRP A N 1
ATOM 654 C CA . TRP A 1 82 ? -6.908 -3.225 -3.544 1.00 91.25 82 TRP A CA 1
ATOM 655 C C . TRP A 1 82 ? -6.339 -4.428 -2.805 1.00 91.25 82 TRP A C 1
ATOM 657 O O . TRP A 1 82 ? -6.622 -4.593 -1.622 1.00 91.25 82 TRP A O 1
ATOM 667 N N . ASP A 1 83 ? -5.494 -5.216 -3.472 1.00 91.38 83 ASP A N 1
ATOM 668 C CA . ASP A 1 83 ? -4.771 -6.315 -2.828 1.00 91.38 83 ASP A CA 1
ATOM 669 C C . ASP A 1 83 ? -3.769 -5.761 -1.788 1.00 91.38 83 ASP A C 1
ATOM 671 O O . ASP A 1 83 ? -3.641 -6.305 -0.691 1.00 91.38 83 ASP A O 1
ATOM 675 N N . LEU A 1 84 ? -3.131 -4.616 -2.072 1.00 95.38 84 LEU A N 1
ATOM 676 C CA . LEU A 1 84 ? -2.289 -3.900 -1.107 1.00 95.38 84 LEU A CA 1
ATOM 677 C C . LEU A 1 84 ? -3.084 -3.446 0.120 1.00 95.38 84 LEU A C 1
ATOM 679 O O . LEU A 1 84 ? -2.633 -3.643 1.248 1.00 95.38 84 LEU A O 1
ATOM 683 N N . LEU A 1 85 ? -4.257 -2.838 -0.075 1.00 94.38 85 LEU A N 1
ATOM 684 C CA . LEU A 1 85 ? -5.096 -2.383 1.036 1.00 94.38 85 LEU A CA 1
ATOM 685 C C . LEU A 1 85 ? -5.638 -3.555 1.867 1.00 94.38 85 LEU A C 1
ATOM 687 O O . LEU A 1 85 ? -5.653 -3.454 3.091 1.00 94.38 85 LEU A O 1
ATOM 691 N N . ASP A 1 86 ? -5.999 -4.679 1.240 1.00 92.69 86 ASP A N 1
ATOM 692 C CA . ASP A 1 86 ? -6.369 -5.915 1.946 1.00 92.69 86 ASP A CA 1
ATOM 693 C C . ASP A 1 86 ? -5.226 -6.404 2.848 1.00 92.69 86 ASP A C 1
ATOM 695 O O . ASP A 1 86 ? -5.422 -6.683 4.031 1.00 92.69 86 ASP A O 1
ATOM 699 N N . LYS A 1 87 ? -3.994 -6.419 2.328 1.00 93.44 87 LYS A N 1
ATOM 700 C CA . LYS A 1 87 ? -2.801 -6.775 3.106 1.00 93.44 87 LYS A CA 1
ATOM 701 C C . LYS A 1 87 ? -2.574 -5.828 4.284 1.00 93.44 87 LYS A C 1
ATOM 703 O O . LYS A 1 87 ? -2.288 -6.290 5.386 1.00 93.44 87 LYS A O 1
ATOM 708 N N . VAL A 1 88 ? -2.739 -4.522 4.075 1.00 94.69 88 VAL A N 1
ATOM 709 C CA . VAL A 1 88 ? -2.619 -3.508 5.136 1.00 94.69 88 VAL A CA 1
ATOM 710 C C . VAL A 1 88 ? -3.664 -3.721 6.234 1.00 94.69 88 VAL A C 1
ATOM 712 O O . VAL A 1 88 ? -3.311 -3.641 7.408 1.00 94.69 88 VAL A O 1
ATOM 715 N N . ILE A 1 89 ? -4.907 -4.046 5.868 1.00 92.81 89 ILE A N 1
ATOM 716 C CA . ILE A 1 89 ? -5.984 -4.385 6.810 1.00 92.81 89 ILE A CA 1
ATOM 717 C C . ILE A 1 89 ? -5.631 -5.644 7.606 1.00 92.81 89 ILE A C 1
ATOM 719 O O . ILE A 1 89 ? -5.722 -5.641 8.832 1.00 92.81 89 ILE A O 1
ATOM 723 N N . GLN A 1 90 ? -5.215 -6.718 6.933 1.00 91.38 90 GLN A N 1
ATOM 724 C CA . GLN A 1 90 ? -4.925 -8.005 7.576 1.00 91.38 90 GLN A CA 1
ATOM 725 C C . GLN A 1 90 ? -3.747 -7.941 8.552 1.00 91.38 90 GLN A C 1
ATOM 727 O O . GLN A 1 90 ? -3.725 -8.690 9.524 1.00 91.38 90 GLN A O 1
ATOM 732 N N . GLU A 1 91 ? -2.774 -7.071 8.291 1.00 92.19 91 GLU A N 1
ATOM 733 C CA . GLU A 1 91 ? -1.602 -6.879 9.150 1.00 92.19 91 GLU A CA 1
ATOM 734 C C . GLU A 1 91 ? -1.820 -5.856 10.268 1.00 92.19 91 GLU A C 1
ATOM 736 O O . GLU A 1 91 ? -0.935 -5.688 11.100 1.00 92.19 91 GLU A O 1
ATOM 741 N N . SER A 1 92 ? -2.951 -5.148 10.280 1.00 91.38 92 SER A N 1
ATOM 742 C CA . SER A 1 92 ? -3.260 -4.166 11.322 1.00 91.38 92 SER A CA 1
ATOM 743 C C . SER A 1 92 ? -3.525 -4.822 12.683 1.00 91.38 92 SER A C 1
ATOM 745 O O . SER A 1 92 ? -3.888 -5.998 12.758 1.00 91.38 92 SER A O 1
ATOM 747 N N . ASP A 1 93 ? -3.375 -4.047 13.760 1.00 89.81 93 ASP A N 1
ATOM 748 C CA . ASP A 1 93 ? -3.591 -4.533 15.130 1.00 89.81 93 ASP A CA 1
ATOM 749 C C . ASP A 1 93 ? -5.068 -4.889 15.383 1.00 89.81 93 ASP A C 1
ATOM 751 O O . ASP A 1 93 ? -5.375 -5.815 16.135 1.00 89.81 93 ASP A O 1
ATOM 755 N N . ASP A 1 94 ? -5.985 -4.176 14.718 1.00 90.75 94 ASP A N 1
ATOM 756 C CA . ASP A 1 94 ? -7.419 -4.474 14.684 1.00 90.75 94 ASP A CA 1
ATOM 757 C C . ASP A 1 94 ? -7.935 -4.428 13.232 1.00 90.75 94 ASP A C 1
ATOM 759 O O . ASP A 1 94 ? -8.377 -3.375 12.754 1.00 90.75 94 ASP A O 1
ATOM 763 N N . PRO A 1 95 ? -7.930 -5.571 12.514 1.00 90.69 95 PRO A N 1
ATOM 764 C CA . PRO A 1 95 ? -8.402 -5.647 11.131 1.00 90.69 95 PRO A CA 1
ATOM 765 C C . PRO A 1 95 ? -9.849 -5.197 10.950 1.00 90.69 95 PRO A C 1
ATOM 767 O O . PRO A 1 95 ? -10.207 -4.650 9.902 1.00 90.69 95 PRO A O 1
ATOM 770 N N . LYS A 1 96 ? -10.702 -5.391 11.961 1.00 90.38 96 LYS A N 1
ATOM 771 C CA . LYS A 1 96 ? -12.108 -4.999 11.881 1.00 90.38 96 LYS A CA 1
ATOM 772 C C . LYS A 1 96 ? -12.229 -3.481 11.914 1.00 90.38 96 LYS A C 1
ATOM 774 O O . LYS A 1 96 ? -12.822 -2.915 10.996 1.00 90.38 96 LYS A O 1
ATOM 779 N N . GLN A 1 97 ? -11.631 -2.832 12.911 1.00 91.81 97 GLN A N 1
ATOM 780 C CA . GLN A 1 97 ? -11.636 -1.374 12.995 1.00 91.81 97 GLN A CA 1
ATOM 781 C C . GLN A 1 97 ? -10.908 -0.751 11.789 1.00 91.81 97 GLN A C 1
ATOM 783 O O . GLN A 1 97 ? -11.391 0.229 11.224 1.00 91.81 97 GLN A O 1
ATOM 788 N N . CYS A 1 98 ? -9.813 -1.361 11.320 1.00 92.25 98 CYS A N 1
ATOM 789 C CA . CYS A 1 98 ? -9.041 -0.883 10.166 1.00 92.25 98 CYS A CA 1
ATOM 790 C C . CYS A 1 98 ? -9.888 -0.890 8.899 1.00 92.25 98 CYS A C 1
ATOM 792 O O . CYS A 1 98 ? -9.914 0.087 8.151 1.00 92.25 98 CYS A O 1
ATOM 794 N N . THR A 1 99 ? -10.667 -1.955 8.708 1.00 92.75 99 THR A N 1
ATOM 795 C CA . THR A 1 99 ? -11.625 -2.046 7.606 1.00 92.75 99 THR A CA 1
ATOM 796 C C . THR A 1 99 ? -12.687 -0.954 7.686 1.00 92.75 99 THR A C 1
ATOM 798 O O . THR A 1 99 ? -12.987 -0.320 6.677 1.00 92.75 99 THR A O 1
ATOM 801 N N . GLU A 1 100 ? -13.272 -0.723 8.865 1.00 92.81 100 GLU A N 1
ATOM 802 C CA . GLU A 1 100 ? -14.301 0.307 9.059 1.00 92.81 100 GLU A CA 1
ATOM 803 C C . GLU A 1 100 ? -13.764 1.710 8.749 1.00 92.81 100 GLU A C 1
ATOM 805 O O . GLU A 1 100 ? -14.450 2.512 8.115 1.00 92.81 100 GLU A O 1
ATOM 810 N N . GLU A 1 101 ? -12.534 2.007 9.161 1.00 94.50 101 GLU A N 1
ATOM 811 C CA . GLU A 1 101 ? -11.882 3.292 8.917 1.00 94.50 101 GLU A CA 1
ATOM 812 C C . GLU A 1 101 ? -11.482 3.480 7.449 1.00 94.50 101 GLU A C 1
ATOM 814 O O . GLU A 1 101 ? -11.814 4.510 6.859 1.00 94.50 101 GLU A O 1
ATOM 819 N N . ILE A 1 102 ? -10.885 2.468 6.815 1.00 94.25 102 ILE A N 1
ATOM 820 C CA . ILE A 1 102 ? -10.570 2.503 5.380 1.00 94.25 102 ILE A CA 1
ATOM 821 C C . ILE A 1 102 ? -11.848 2.636 4.547 1.00 94.25 102 ILE A C 1
ATOM 823 O O . ILE A 1 102 ? -11.886 3.435 3.611 1.00 94.25 102 ILE A O 1
ATOM 827 N N . ASN A 1 103 ? -12.931 1.938 4.902 1.00 94.81 103 ASN A N 1
ATOM 828 C CA . ASN A 1 103 ? -14.205 2.042 4.189 1.00 94.81 103 ASN A CA 1
ATOM 829 C C . ASN A 1 103 ? -14.796 3.455 4.224 1.00 94.81 103 ASN A C 1
ATOM 831 O O . ASN A 1 103 ? -15.405 3.857 3.233 1.00 94.81 103 ASN A O 1
ATOM 835 N N . LYS A 1 104 ? -14.598 4.238 5.294 1.00 94.81 104 LYS A N 1
ATOM 836 C CA . LYS A 1 104 ? -15.025 5.654 5.322 1.00 94.81 104 LYS A CA 1
ATOM 837 C C . LYS A 1 104 ? -14.333 6.481 4.235 1.00 94.81 104 LYS A C 1
ATOM 839 O O . LYS A 1 104 ? -14.927 7.431 3.737 1.00 94.81 104 LYS A O 1
ATOM 844 N N . ILE A 1 105 ? -13.113 6.098 3.860 1.00 94.56 105 ILE A N 1
ATOM 845 C CA . ILE A 1 105 ? -12.299 6.779 2.851 1.00 94.56 105 ILE A CA 1
ATOM 846 C C . ILE A 1 105 ? -12.660 6.303 1.438 1.00 94.56 105 ILE A C 1
ATOM 848 O O . ILE A 1 105 ? -12.792 7.127 0.539 1.00 94.56 105 ILE A O 1
ATOM 852 N N . ILE A 1 106 ? -12.834 4.992 1.229 1.00 93.31 106 ILE A N 1
ATOM 853 C CA . ILE A 1 106 ? -13.003 4.417 -0.120 1.00 93.31 106 ILE A CA 1
ATOM 854 C C . ILE A 1 106 ? -14.462 4.259 -0.575 1.00 93.31 106 ILE A C 1
ATOM 856 O O . ILE A 1 106 ? -14.712 4.177 -1.777 1.00 93.31 106 ILE A O 1
ATOM 860 N N . SER A 1 107 ? -15.442 4.259 0.336 1.00 91.19 107 SER A N 1
ATOM 861 C CA . SER A 1 107 ? -16.864 4.153 -0.044 1.00 91.19 107 SER A CA 1
ATOM 862 C C . SER A 1 107 ? -17.336 5.291 -0.959 1.00 91.19 107 SER A C 1
ATOM 864 O O . SER A 1 107 ? -18.065 4.999 -1.908 1.00 91.19 107 SER A O 1
ATOM 866 N N . PRO A 1 108 ? -16.916 6.563 -0.763 1.00 91.00 108 PRO A N 1
ATOM 867 C CA . PRO A 1 108 ? -17.198 7.649 -1.709 1.00 91.00 108 PRO A CA 1
ATOM 868 C C . PRO A 1 108 ? -16.619 7.420 -3.109 1.00 91.00 108 PRO A C 1
ATOM 870 O O . PRO A 1 108 ? -17.152 7.934 -4.088 1.00 91.00 108 PRO A O 1
ATOM 873 N N . GLU A 1 109 ? -15.559 6.618 -3.212 1.00 87.12 109 GLU A N 1
ATOM 874 C CA . GLU A 1 109 ? -14.967 6.214 -4.485 1.00 87.12 109 GLU A CA 1
ATOM 875 C C . GLU A 1 109 ? -15.813 5.112 -5.168 1.00 87.12 109 GLU A C 1
ATOM 877 O O . GLU A 1 109 ? -15.597 4.790 -6.331 1.00 87.12 109 GLU A O 1
ATOM 882 N N . GLY A 1 110 ? -16.818 4.549 -4.486 1.00 84.81 110 GLY A N 1
ATOM 883 C CA . GLY A 1 110 ? -17.696 3.494 -5.003 1.00 84.81 110 GLY A CA 1
ATOM 884 C C . GLY A 1 110 ? -17.205 2.076 -4.708 1.00 84.81 110 GLY A C 1
ATOM 885 O O . GLY A 1 110 ? -17.657 1.131 -5.354 1.00 84.81 110 GLY A O 1
ATOM 886 N N . VAL A 1 111 ? -16.282 1.917 -3.753 1.00 87.31 111 VAL A N 1
ATOM 887 C CA . VAL A 1 111 ? -15.653 0.635 -3.402 1.00 87.31 111 VAL A CA 1
ATOM 888 C C . VAL A 1 111 ? -15.751 0.389 -1.901 1.00 87.31 111 VAL A C 1
ATOM 890 O O . VAL A 1 111 ? -15.649 1.317 -1.110 1.00 87.31 111 VAL A O 1
ATOM 893 N N . SER A 1 112 ? -15.930 -0.866 -1.491 1.00 87.88 112 SER A N 1
ATOM 894 C CA . SER A 1 112 ? -15.975 -1.236 -0.070 1.00 87.88 112 SER A CA 1
ATOM 895 C C . SER A 1 112 ? -15.364 -2.611 0.187 1.00 87.88 112 SER A C 1
ATOM 897 O O . SER A 1 112 ? -15.573 -3.538 -0.601 1.00 87.88 112 SER A O 1
ATOM 899 N N . PHE A 1 113 ? -14.665 -2.761 1.310 1.00 87.81 113 PHE A N 1
ATOM 900 C CA . PHE A 1 113 ? -14.235 -4.043 1.863 1.00 87.81 113 PHE A CA 1
ATOM 901 C C . PHE A 1 113 ? -15.326 -4.622 2.764 1.00 87.81 113 PHE A C 1
ATOM 903 O O . PHE A 1 113 ? -15.757 -3.980 3.720 1.00 87.81 113 PHE A O 1
ATOM 910 N N . ASN A 1 114 ? -15.747 -5.857 2.495 1.00 82.50 114 ASN A N 1
ATOM 911 C CA . ASN A 1 114 ? -16.735 -6.566 3.304 1.00 82.50 114 ASN A CA 1
ATOM 912 C C . ASN A 1 114 ? -16.175 -7.895 3.792 1.00 82.50 114 ASN A C 1
ATOM 914 O O . ASN A 1 114 ? -15.586 -8.644 3.016 1.00 82.50 114 ASN A O 1
ATOM 918 N N . LEU A 1 115 ? -16.401 -8.221 5.063 1.00 75.31 115 LEU A N 1
ATOM 919 C CA . LEU A 1 115 ? -16.034 -9.523 5.602 1.00 75.31 115 LEU A CA 1
ATOM 920 C C . LEU A 1 115 ? -17.090 -10.561 5.199 1.00 75.31 115 LEU A C 1
ATOM 922 O O . LEU A 1 115 ? -18.228 -10.515 5.662 1.00 75.31 115 LEU A O 1
ATOM 926 N N . VAL A 1 116 ? -16.709 -11.518 4.358 1.00 73.44 116 VAL A N 1
ATOM 927 C CA . VAL A 1 116 ? -17.560 -12.631 3.928 1.00 73.44 116 VAL A CA 1
ATOM 928 C C . VAL A 1 116 ? -16.832 -13.934 4.234 1.00 73.44 116 VAL A C 1
ATOM 930 O O . VAL A 1 116 ? -15.728 -14.168 3.750 1.00 73.44 116 VAL A O 1
ATOM 933 N N . A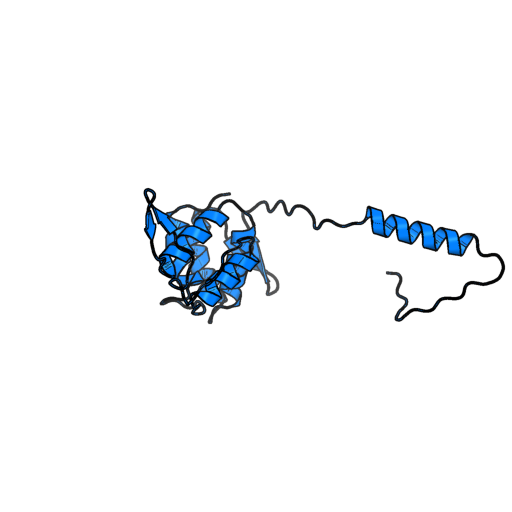SN A 1 117 ? -17.438 -14.800 5.052 1.00 67.50 117 ASN A N 1
ATOM 934 C CA . ASN A 1 117 ? -16.858 -16.091 5.453 1.00 67.50 117 ASN A CA 1
ATOM 935 C C . ASN A 1 117 ? -15.437 -15.977 6.044 1.00 67.50 117 ASN A C 1
ATOM 937 O O . ASN A 1 117 ? -14.568 -16.799 5.758 1.00 67.50 117 ASN A O 1
ATOM 941 N N . GLY A 1 118 ? -15.185 -14.928 6.835 1.00 62.97 118 GLY A N 1
ATOM 942 C CA . GLY A 1 118 ? -13.878 -14.687 7.453 1.00 62.97 118 GLY A CA 1
ATOM 943 C C . GLY A 1 118 ? -12.795 -14.173 6.497 1.00 62.97 118 GLY A C 1
ATOM 944 O O . GLY A 1 118 ? -11.636 -14.114 6.892 1.00 62.97 118 GLY A O 1
ATOM 945 N N . LYS A 1 119 ? -13.146 -13.803 5.257 1.00 66.00 119 LYS A N 1
ATOM 946 C CA . LYS A 1 119 ? -12.239 -13.174 4.286 1.00 66.00 119 LYS A CA 1
ATOM 947 C C . LYS A 1 119 ? -12.778 -11.821 3.850 1.00 66.00 119 LYS A C 1
ATOM 949 O O . LYS A 1 119 ? -13.979 -11.684 3.618 1.00 66.00 119 LYS A O 1
ATOM 954 N N . TYR A 1 120 ? -11.902 -10.834 3.717 1.00 67.12 120 TYR A N 1
ATOM 955 C CA . TYR A 1 120 ? -12.286 -9.544 3.165 1.00 67.12 120 TYR A CA 1
ATOM 956 C C . TYR A 1 120 ? -12.445 -9.659 1.647 1.00 67.12 120 TYR A C 1
ATOM 958 O O . TYR A 1 120 ? -11.586 -10.179 0.939 1.00 67.12 120 TYR A O 1
ATOM 966 N N . VAL A 1 121 ? -13.602 -9.228 1.152 1.00 74.12 121 VAL A N 1
ATOM 967 C CA . VAL A 1 121 ? -13.962 -9.206 -0.263 1.00 74.12 121 VAL A CA 1
ATOM 968 C C . VAL A 1 121 ? -14.197 -7.761 -0.664 1.00 74.12 121 VAL A C 1
ATOM 970 O O . VAL A 1 121 ? -14.980 -7.051 -0.029 1.00 74.12 121 VAL A O 1
ATOM 973 N N . VAL A 1 122 ? -13.544 -7.339 -1.742 1.00 79.50 122 VAL A N 1
ATOM 974 C CA . VAL A 1 122 ? -13.743 -6.011 -2.322 1.00 79.50 122 VAL A CA 1
ATOM 975 C C . VAL A 1 122 ? -14.986 -6.025 -3.207 1.00 79.50 122 VAL A C 1
ATOM 977 O O . VAL A 1 122 ? -15.100 -6.842 -4.121 1.00 79.50 122 VAL A O 1
ATOM 980 N N . GLN A 1 123 ? -15.924 -5.124 -2.939 1.00 76.56 123 GLN A N 1
ATOM 981 C CA . GLN A 1 123 ? -17.134 -4.906 -3.734 1.00 76.56 123 GLN A CA 1
ATOM 982 C C . GLN A 1 123 ? -17.079 -3.530 -4.404 1.00 76.56 123 GLN A C 1
ATOM 984 O O . GLN A 1 123 ? -16.486 -2.606 -3.857 1.00 76.56 123 GLN A O 1
ATOM 989 N N . GLY A 1 124 ? -17.704 -3.391 -5.578 1.00 64.12 124 GLY A N 1
ATOM 990 C CA . GLY A 1 124 ? -17.743 -2.128 -6.336 1.00 64.12 124 GLY A CA 1
ATOM 991 C C . GLY A 1 124 ? -16.672 -1.993 -7.424 1.00 64.12 124 GLY A C 1
ATOM 992 O O . GLY A 1 124 ? -16.743 -1.096 -8.258 1.00 64.12 124 GLY A O 1
ATOM 993 N N . ILE A 1 125 ? -15.731 -2.939 -7.500 1.00 62.69 125 ILE A N 1
ATOM 994 C CA . ILE A 1 125 ? -14.750 -3.027 -8.588 1.00 62.69 125 ILE A CA 1
ATOM 995 C C . ILE A 1 125 ? -15.040 -4.209 -9.514 1.00 62.69 125 ILE A C 1
ATOM 997 O O . ILE A 1 125 ? -15.197 -5.347 -9.077 1.00 62.69 125 ILE A O 1
ATOM 1001 N N . THR A 1 126 ? -15.053 -3.952 -10.825 1.00 52.91 126 THR A N 1
ATOM 1002 C CA . THR A 1 126 ? -14.939 -5.027 -11.819 1.00 52.91 126 THR A CA 1
ATOM 1003 C C . THR A 1 126 ? -13.468 -5.404 -11.911 1.00 52.91 126 THR A C 1
ATOM 1005 O O . THR A 1 126 ? -12.695 -4.767 -12.626 1.00 52.91 126 THR A O 1
ATOM 1008 N N . ILE A 1 127 ? -13.055 -6.412 -11.146 1.00 51.59 127 ILE A N 1
ATOM 1009 C CA . ILE A 1 127 ? -11.703 -6.955 -11.250 1.00 51.59 127 ILE A CA 1
ATOM 1010 C C . ILE A 1 127 ? -11.640 -7.779 -12.540 1.00 51.59 127 ILE A C 1
ATOM 1012 O O . ILE A 1 127 ? -11.991 -8.959 -12.553 1.00 51.59 127 ILE A O 1
ATOM 1016 N N . ILE A 1 128 ? -11.162 -7.177 -13.632 1.00 47.81 128 ILE A N 1
ATOM 1017 C CA . ILE A 1 128 ? -10.639 -7.950 -14.763 1.00 47.81 128 ILE A CA 1
ATOM 1018 C C . ILE A 1 128 ? -9.281 -8.480 -14.307 1.00 47.81 128 ILE A C 1
ATOM 1020 O O . ILE A 1 128 ? -8.230 -7.927 -14.622 1.00 47.81 128 ILE A O 1
ATOM 1024 N N . ARG A 1 129 ? -9.298 -9.544 -13.499 1.00 43.12 129 ARG A N 1
ATOM 1025 C CA . ARG A 1 129 ? -8.117 -10.385 -13.323 1.00 43.12 129 ARG A CA 1
ATOM 1026 C C . ARG A 1 129 ? -7.850 -10.914 -14.720 1.00 43.12 129 ARG A C 1
ATOM 1028 O O . ARG A 1 129 ? -8.611 -11.758 -15.197 1.00 43.12 129 ARG A O 1
ATOM 1035 N N . ASN A 1 130 ? -6.819 -10.393 -15.390 1.00 41.12 130 ASN A N 1
ATOM 1036 C CA . ASN A 1 130 ? -6.190 -11.155 -16.458 1.00 41.12 130 ASN A CA 1
ATOM 1037 C C . ASN A 1 130 ? -5.957 -12.519 -15.836 1.00 41.12 130 ASN A C 1
ATOM 1039 O O . ASN A 1 130 ? -5.269 -12.625 -14.818 1.00 41.12 130 ASN A O 1
ATOM 1043 N N . GLN A 1 131 ? -6.708 -13.497 -16.340 1.00 40.53 131 GLN A N 1
ATOM 1044 C CA . GLN A 1 131 ? -6.743 -14.835 -15.790 1.00 40.53 131 GLN A CA 1
ATOM 1045 C C . GLN A 1 131 ? -5.295 -15.235 -15.545 1.00 40.53 131 GLN A C 1
ATOM 1047 O O . GLN A 1 131 ? -4.451 -14.965 -16.407 1.00 40.53 131 GLN A O 1
ATOM 1052 N N . ASN A 1 132 ? -5.008 -15.825 -14.374 1.00 41.84 132 ASN A N 1
ATOM 1053 C CA . ASN A 1 132 ? -3.775 -16.587 -14.175 1.00 41.84 132 ASN A CA 1
ATOM 1054 C C . ASN A 1 132 ? -3.433 -17.214 -15.518 1.00 41.84 132 ASN A C 1
ATOM 1056 O O . ASN A 1 132 ? -4.326 -17.856 -16.077 1.00 41.84 132 ASN A O 1
ATOM 1060 N N . VAL A 1 133 ? -2.238 -16.962 -16.066 1.00 48.78 133 VAL A N 1
ATOM 1061 C CA . VAL A 1 133 ? -1.816 -17.585 -17.324 1.00 48.78 133 VAL A CA 1
ATOM 1062 C C . VAL A 1 133 ? -1.803 -19.082 -17.058 1.00 48.78 133 VAL A C 1
ATOM 1064 O O . VAL A 1 133 ? -0.828 -19.667 -16.591 1.00 48.78 133 VAL A O 1
ATOM 1067 N N . ARG A 1 134 ? -2.964 -19.692 -17.248 1.00 48.94 134 ARG A N 1
ATOM 1068 C CA . ARG A 1 134 ? -3.227 -21.092 -17.045 1.00 48.94 134 ARG A CA 1
ATOM 1069 C C . ARG A 1 134 ? -2.655 -21.683 -18.307 1.00 48.94 134 ARG A C 1
ATOM 1071 O O . ARG A 1 134 ? -3.192 -21.496 -19.396 1.00 48.94 134 ARG A O 1
ATOM 1078 N N . ASN A 1 135 ? -1.480 -22.289 -18.183 1.00 53.34 135 ASN A N 1
ATOM 1079 C CA . ASN A 1 135 ? -0.779 -22.906 -19.303 1.00 53.34 135 ASN A CA 1
ATOM 1080 C C . ASN A 1 135 ? -1.477 -24.220 -19.712 1.00 53.34 135 ASN A C 1
ATOM 1082 O O . ASN A 1 135 ? -0.840 -25.257 -19.900 1.00 53.34 135 ASN A O 1
ATOM 1086 N N . ASP A 1 136 ? -2.810 -24.186 -19.795 1.00 57.72 136 ASP A N 1
ATOM 1087 C CA . ASP A 1 136 ? -3.696 -25.320 -20.026 1.00 57.72 136 ASP A CA 1
ATOM 1088 C C . ASP A 1 136 ? -3.340 -26.002 -21.347 1.00 57.72 136 ASP A C 1
ATOM 1090 O O . ASP A 1 136 ? -3.399 -27.223 -21.438 1.00 57.72 136 ASP A O 1
ATOM 1094 N N . ALA A 1 137 ? -2.867 -25.246 -22.344 1.00 61.84 137 ALA A N 1
ATOM 1095 C CA . ALA A 1 137 ? -2.375 -25.794 -23.606 1.00 61.84 137 ALA A CA 1
ATOM 1096 C C . ALA A 1 137 ? -1.173 -26.740 -23.412 1.00 61.84 137 ALA A C 1
ATOM 1098 O O . ALA A 1 137 ? -1.139 -27.827 -23.994 1.00 61.84 137 ALA A O 1
ATOM 1099 N N . HIS A 1 138 ? -0.205 -26.371 -22.566 1.00 67.56 138 HIS A N 1
ATOM 1100 C CA . HIS A 1 138 ? 0.963 -27.206 -22.279 1.00 67.56 138 HIS A CA 1
ATOM 1101 C C . HIS A 1 138 ? 0.591 -28.435 -21.440 1.00 67.56 138 HIS A C 1
ATOM 1103 O O . HIS A 1 138 ? 1.012 -29.549 -21.762 1.00 67.56 138 HIS A O 1
ATOM 1109 N N . PHE A 1 139 ? -0.253 -28.265 -20.416 1.00 73.56 139 PHE A N 1
ATOM 1110 C CA . PHE A 1 139 ? -0.726 -29.378 -19.584 1.00 73.56 139 PHE A CA 1
ATOM 1111 C C . PHE A 1 139 ? -1.587 -30.370 -20.377 1.00 73.56 139 PHE A C 1
ATOM 1113 O O . PHE A 1 139 ? -1.331 -31.572 -20.327 1.00 73.56 139 PHE A O 1
ATOM 1120 N N . THR A 1 140 ? -2.515 -29.879 -21.203 1.00 76.62 140 THR A N 1
ATOM 1121 C CA . THR A 1 140 ? -3.326 -30.706 -22.114 1.00 76.62 140 THR A CA 1
ATOM 1122 C C . THR A 1 140 ? -2.439 -31.447 -23.116 1.00 76.62 140 THR A C 1
ATOM 1124 O O . THR A 1 140 ? -2.656 -32.623 -23.413 1.00 76.62 140 THR A O 1
ATOM 1127 N N . GLY A 1 141 ? -1.385 -30.792 -23.614 1.00 78.69 141 GLY A N 1
ATOM 1128 C CA . GLY A 1 141 ? -0.396 -31.411 -24.492 1.00 78.69 141 GLY A CA 1
ATOM 1129 C C . GLY A 1 141 ? 0.342 -32.580 -23.833 1.00 78.69 141 GLY A C 1
ATOM 1130 O O . GLY A 1 141 ? 0.480 -33.640 -24.448 1.00 78.69 141 GLY A O 1
ATOM 1131 N N . ILE A 1 142 ? 0.791 -32.412 -22.585 1.00 81.00 142 ILE A N 1
ATOM 1132 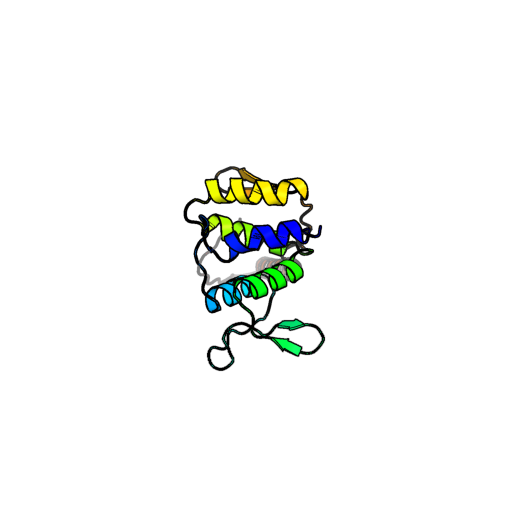C CA . ILE A 1 142 ? 1.453 -33.469 -21.805 1.00 81.00 142 ILE A CA 1
ATOM 1133 C C . ILE A 1 142 ? 0.479 -34.612 -21.509 1.00 81.00 142 ILE A C 1
ATOM 1135 O O . ILE A 1 142 ? 0.807 -35.767 -21.778 1.00 81.00 142 ILE A O 1
ATOM 1139 N N . GLN A 1 143 ? -0.734 -34.305 -21.049 1.00 83.38 143 GLN A N 1
ATOM 1140 C CA . GLN A 1 143 ? -1.769 -35.301 -20.768 1.00 83.38 143 GLN A CA 1
ATOM 1141 C C . GLN A 1 143 ? -2.070 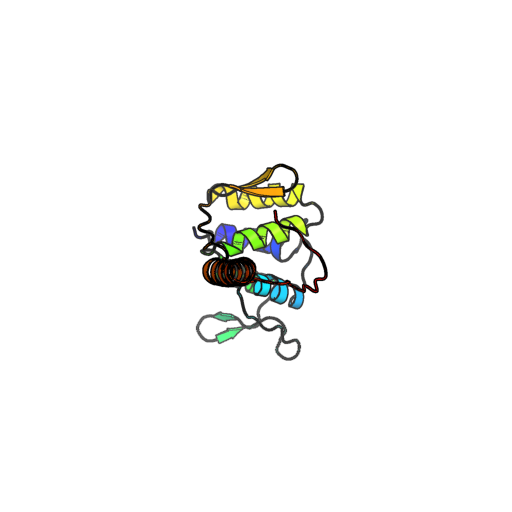-36.160 -22.003 1.00 83.38 143 GLN A C 1
ATOM 1143 O O . GLN A 1 143 ? -2.036 -37.387 -21.934 1.00 83.38 143 GLN A O 1
ATOM 1148 N N . ASN A 1 144 ? -2.264 -35.537 -23.167 1.00 87.00 144 ASN A N 1
ATOM 1149 C CA . ASN A 1 144 ? -2.541 -36.256 -24.411 1.00 87.00 144 ASN A CA 1
ATOM 1150 C C . ASN A 1 144 ? -1.364 -37.113 -24.894 1.00 87.00 144 ASN A C 1
ATOM 1152 O O . ASN A 1 144 ? -1.577 -38.085 -25.622 1.00 87.00 144 ASN A O 1
ATOM 1156 N N . LYS A 1 145 ? -0.121 -36.758 -24.551 1.00 87.06 145 LYS A N 1
ATOM 1157 C CA . LYS A 1 145 ? 1.053 -37.599 -24.832 1.00 87.06 145 LYS A CA 1
ATOM 1158 C C . LYS A 1 145 ? 1.091 -38.812 -23.907 1.00 87.06 145 LYS A C 1
ATOM 1160 O O . LYS A 1 145 ? 1.314 -39.914 -24.396 1.00 87.06 145 LYS A O 1
ATOM 1165 N N . ILE A 1 146 ? 0.814 -38.617 -22.615 1.00 86.50 146 ILE A N 1
ATOM 1166 C CA . ILE A 1 146 ? 0.727 -39.704 -21.632 1.00 86.50 146 ILE A CA 1
ATOM 1167 C C . ILE A 1 146 ? -0.370 -40.689 -22.046 1.00 86.50 146 ILE A C 1
ATOM 1169 O O . ILE A 1 146 ? -0.080 -41.865 -22.221 1.00 86.50 146 ILE A O 1
ATOM 1173 N N . ILE A 1 147 ? -1.593 -40.216 -22.317 1.00 88.31 147 ILE A N 1
ATOM 1174 C CA . ILE A 1 147 ? -2.714 -41.073 -22.745 1.00 88.31 147 ILE A CA 1
ATOM 1175 C C . ILE A 1 147 ? -2.369 -41.850 -24.020 1.00 88.31 147 ILE A C 1
ATOM 1177 O O . ILE A 1 147 ? -2.630 -43.046 -24.102 1.00 88.31 147 ILE A O 1
ATOM 1181 N N . ARG A 1 148 ? -1.738 -41.208 -25.012 1.00 89.69 148 ARG A N 1
ATOM 1182 C CA . ARG A 1 148 ? -1.305 -41.902 -26.236 1.00 89.69 148 ARG A CA 1
ATOM 1183 C C . ARG A 1 148 ? -0.275 -42.992 -25.961 1.00 89.69 148 ARG A C 1
ATOM 1185 O O . ARG A 1 148 ? -0.394 -44.069 -26.530 1.00 89.69 148 ARG A O 1
ATOM 1192 N N . ALA A 1 149 ? 0.709 -42.726 -25.104 1.00 87.31 149 ALA A N 1
ATOM 1193 C CA . ALA A 1 149 ? 1.712 -43.716 -24.728 1.00 87.31 149 ALA A CA 1
ATOM 1194 C C . ALA A 1 149 ? 1.087 -44.899 -23.972 1.00 87.31 149 ALA A C 1
ATOM 1196 O O . ALA A 1 149 ? 1.430 -46.043 -24.255 1.00 87.31 149 ALA A O 1
ATOM 1197 N N . LEU A 1 150 ? 0.129 -44.629 -23.077 1.00 87.00 150 LEU A N 1
ATOM 1198 C CA . LEU A 1 150 ? -0.632 -45.667 -22.380 1.00 87.00 150 LEU A CA 1
ATOM 1199 C C . LEU A 1 150 ? -1.446 -46.521 -23.367 1.00 87.00 150 LEU A C 1
ATOM 1201 O O . LEU A 1 150 ? -1.368 -47.743 -23.318 1.00 87.00 150 LEU A O 1
ATOM 1205 N N . ASN A 1 151 ? -2.164 -45.894 -24.305 1.00 89.38 151 ASN A N 1
ATOM 1206 C CA . ASN A 1 151 ? -2.990 -46.597 -25.295 1.00 89.38 151 ASN A CA 1
ATOM 1207 C C . ASN A 1 151 ? -2.172 -47.405 -26.316 1.00 89.38 151 ASN A C 1
ATOM 1209 O O . ASN A 1 151 ? -2.673 -48.381 -26.865 1.00 89.38 151 ASN A O 1
ATOM 1213 N N . ALA A 1 152 ? -0.943 -46.981 -26.614 1.00 92.31 152 ALA A N 1
A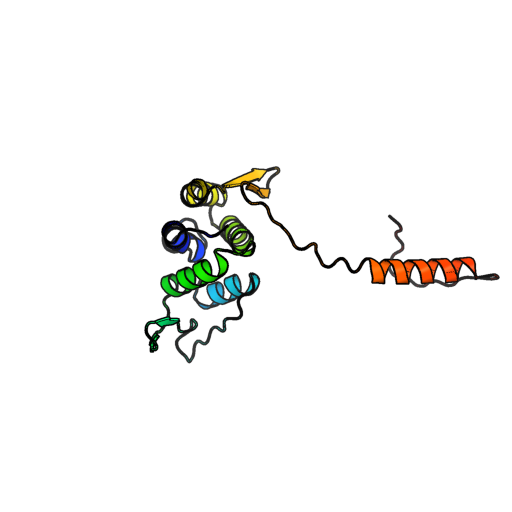TOM 1214 C CA . ALA A 1 152 ? -0.072 -47.658 -27.572 1.00 92.31 152 ALA A CA 1
ATOM 1215 C C . ALA A 1 152 ? 0.714 -48.830 -26.959 1.00 92.31 152 ALA A C 1
ATOM 1217 O O . ALA A 1 152 ? 1.306 -49.619 -27.697 1.00 92.31 152 ALA A O 1
ATOM 1218 N N . ALA A 1 153 ? 0.763 -48.947 -25.630 1.00 89.88 153 ALA A N 1
ATOM 1219 C CA . ALA A 1 153 ? 1.503 -50.009 -24.968 1.00 89.88 153 ALA A CA 1
ATOM 1220 C C . ALA A 1 153 ? 0.805 -51.366 -25.161 1.00 89.88 153 ALA A C 1
ATOM 1222 O O . ALA A 1 153 ? -0.362 -51.530 -24.824 1.00 89.88 153 ALA A O 1
ATOM 1223 N N . GLN A 1 154 ? 1.534 -52.354 -25.686 1.00 87.62 154 GLN A N 1
ATOM 1224 C CA . GLN A 1 154 ? 0.980 -53.682 -25.996 1.00 87.62 154 GLN A CA 1
ATOM 1225 C C . GLN A 1 154 ? 1.324 -54.761 -24.963 1.00 87.62 154 GLN A C 1
ATOM 1227 O O . GLN A 1 154 ? 0.682 -55.805 -24.939 1.00 87.62 154 GLN A O 1
ATOM 1232 N N . VAL A 1 155 ? 2.351 -54.536 -24.136 1.00 87.25 155 VAL A N 1
ATOM 1233 C CA . VAL A 1 155 ? 2.909 -55.576 -23.254 1.00 87.25 155 VAL A CA 1
ATOM 1234 C C . VAL A 1 155 ? 2.904 -55.135 -21.793 1.00 87.25 155 VAL A C 1
ATOM 1236 O O . VAL A 1 155 ? 2.279 -55.783 -20.962 1.00 87.25 155 VAL A O 1
ATOM 1239 N N . SER A 1 156 ? 3.562 -54.024 -21.457 1.00 86.69 156 SER A N 1
ATOM 1240 C CA . SER A 1 156 ? 3.582 -53.506 -20.084 1.00 86.69 156 SER A CA 1
ATOM 1241 C C . SER A 1 156 ? 3.942 -52.026 -20.039 1.00 86.69 156 SER A C 1
ATOM 1243 O O . SER A 1 156 ? 4.665 -51.534 -20.907 1.00 86.69 156 SER A O 1
ATOM 1245 N N . ILE A 1 157 ? 3.498 -51.340 -18.986 1.00 87.06 157 ILE A N 1
ATOM 1246 C CA . ILE A 1 157 ? 3.884 -49.966 -18.654 1.00 87.06 157 ILE A CA 1
ATOM 1247 C C . ILE A 1 157 ? 4.506 -49.980 -17.259 1.00 87.06 157 ILE A C 1
ATOM 1249 O O . ILE A 1 157 ? 3.898 -50.488 -16.319 1.00 87.06 157 ILE A O 1
ATOM 1253 N N . SER A 1 158 ? 5.691 -49.387 -17.127 1.00 87.62 158 SER A N 1
ATOM 1254 C CA . SER A 1 158 ? 6.360 -49.193 -15.839 1.00 87.62 158 SER A CA 1
ATOM 1255 C C . SER A 1 158 ? 6.334 -47.715 -15.473 1.00 87.62 158 SER A C 1
ATOM 1257 O O . SER A 1 158 ? 6.726 -46.871 -16.278 1.00 87.62 158 SER A O 1
ATOM 1259 N N . LEU A 1 159 ? 5.878 -47.405 -14.261 1.00 84.00 159 LEU A N 1
ATOM 1260 C CA . LEU A 1 159 ? 5.674 -46.038 -13.791 1.00 84.00 159 LEU A CA 1
ATOM 1261 C C . LEU A 1 159 ? 6.287 -45.864 -12.402 1.00 84.00 159 LEU A C 1
ATOM 1263 O O . LEU A 1 159 ? 6.003 -46.642 -11.496 1.00 84.00 159 LEU A O 1
ATOM 1267 N N . ALA A 1 160 ? 7.110 -44.832 -12.239 1.00 86.00 160 ALA A N 1
ATOM 1268 C CA . ALA A 1 160 ? 7.666 -44.429 -10.954 1.00 86.00 160 ALA A CA 1
ATOM 1269 C C . ALA A 1 160 ? 7.180 -43.014 -1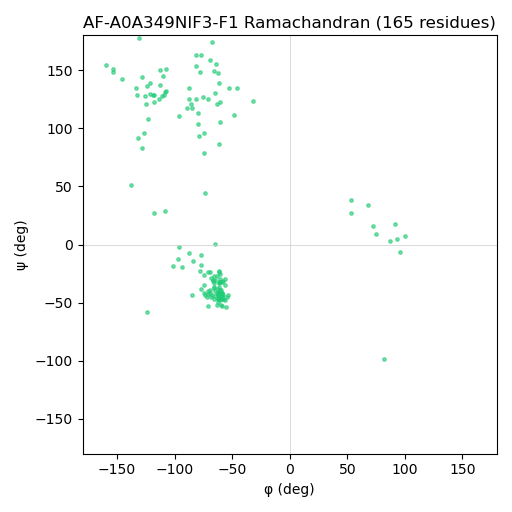0.634 1.00 86.00 160 ALA A C 1
ATOM 1271 O O . ALA A 1 160 ? 7.374 -42.095 -11.430 1.00 86.00 160 ALA A O 1
ATOM 1272 N N . MET A 1 161 ? 6.511 -42.846 -9.494 1.00 84.25 161 MET A N 1
ATOM 1273 C CA . MET A 1 161 ? 5.878 -41.584 -9.111 1.00 84.25 161 MET A CA 1
ATOM 1274 C C . MET A 1 161 ? 5.760 -41.443 -7.598 1.00 84.25 161 MET A C 1
ATOM 1276 O O . MET A 1 161 ? 5.613 -42.433 -6.888 1.00 84.25 161 MET A O 1
ATOM 1280 N N . ALA A 1 162 ? 5.825 -40.196 -7.124 1.00 76.19 162 ALA A N 1
ATOM 1281 C CA . ALA A 1 162 ? 5.735 -39.865 -5.703 1.00 76.19 162 ALA A CA 1
ATOM 1282 C C . ALA A 1 162 ? 4.300 -39.984 -5.155 1.00 76.19 162 ALA A C 1
ATOM 1284 O O . ALA A 1 162 ? 4.108 -40.403 -4.019 1.00 76.19 162 ALA A O 1
ATOM 1285 N N . TRP A 1 163 ? 3.293 -39.650 -5.965 1.00 80.00 163 TRP A N 1
ATOM 1286 C CA . TRP A 1 163 ? 1.877 -39.894 -5.687 1.00 80.00 163 TRP A CA 1
ATOM 1287 C C . TRP A 1 163 ? 1.104 -40.006 -6.999 1.00 80.00 163 TRP A C 1
ATOM 1289 O O . TRP A 1 163 ? 1.481 -39.403 -8.008 1.00 80.00 163 TRP A O 1
ATOM 1299 N N . PHE A 1 164 ? 0.015 -40.772 -6.975 1.00 82.50 164 PHE A N 1
ATOM 1300 C CA . PHE A 1 164 ? -0.889 -40.922 -8.108 1.00 82.50 164 PHE A CA 1
ATOM 1301 C C . PHE A 1 164 ? -2.300 -40.528 -7.695 1.00 82.50 164 PHE A C 1
ATOM 1303 O O . PHE A 1 164 ? -2.960 -41.241 -6.942 1.00 82.50 164 PHE A O 1
ATOM 1310 N N . THR A 1 165 ? -2.755 -39.381 -8.183 1.00 74.19 165 THR A N 1
ATOM 1311 C CA . THR A 1 165 ? -4.130 -38.910 -8.024 1.00 74.19 165 THR A CA 1
ATOM 1312 C C . THR A 1 165 ? -4.623 -38.420 -9.379 1.00 74.19 165 THR A C 1
ATOM 1314 O O . THR A 1 165 ? -3.900 -37.733 -10.098 1.00 74.19 165 THR A O 1
ATOM 1317 N N . ASN A 1 166 ? -5.841 -38.808 -9.748 1.00 68.94 166 ASN A N 1
ATOM 1318 C CA . ASN A 1 166 ? -6.500 -38.371 -10.975 1.00 68.94 166 ASN A CA 1
ATOM 1319 C C . ASN A 1 166 ? -7.887 -37.848 -10.599 1.00 68.94 166 ASN A C 1
ATOM 1321 O O . ASN A 1 166 ? -8.854 -38.610 -10.619 1.00 68.94 166 ASN A O 1
ATOM 1325 N N . ASN A 1 167 ? -7.934 -36.584 -10.178 1.00 50.62 167 ASN A N 1
ATOM 1326 C CA . ASN A 1 167 ? -9.159 -35.873 -9.817 1.00 50.62 167 ASN A CA 1
ATOM 1327 C C . ASN A 1 167 ? -9.432 -34.771 -10.836 1.00 50.62 167 ASN A C 1
ATOM 1329 O O . ASN A 1 167 ? -8.452 -34.085 -11.209 1.00 50.62 167 ASN A O 1
#

Foldseek 3Di:
DFADLQLLLLCLCLLCVPPDLWDHADLVRSCVLLVVLPDDWDQDPVVQGGAFDADPNDTDRDDSSRSSSVSCNVCRVPPSNVVSLQVSLVRGNHSVVSQVSSCVSCVVVQWHWDQDPNGTDIPRDPPPPPPDPPVVVVVVVVVVVVVVVVVPDDDDDDDDDPDDDDD

Solvent-accessible surface area (backbone atoms only — not comparable to full-atom values): 10016 Å² total; per-residue (Å²): 110,66,65,51,74,67,43,43,59,69,45,33,38,45,65,40,15,56,95,50,62,21,45,71,48,56,60,58,53,48,39,55,55,47,34,78,59,77,47,87,69,62,68,35,75,93,76,68,29,39,60,64,45,73,56,98,87,44,80,37,85,37,50,68,62,60,43,46,37,54,53,46,61,78,29,28,61,45,76,50,44,56,58,51,50,51,50,41,26,71,60,18,83,42,41,67,62,43,42,57,56,51,31,70,52,37,41,86,77,50,30,42,74,41,81,53,96,91,38,79,41,79,42,72,66,87,78,79,65,76,64,76,87,68,60,53,70,60,54,52,50,50,51,56,49,52,53,49,54,60,72,68,52,88,84,77,85,88,84,88,74,97,75,90,83,90,128

Nearest PDB structures (foldseek):
  1okr-assembly1_A  TM=3.045E-01  e=1.966E+00  Staphylococcus aureus
  6cgo-assembly1_A  TM=3.608E-01  e=7.331E+00  Burkholderia ambifaria AMMD
  8hki-assembly1_Q  TM=1.604E-01  e=6.174E+00  Homo sapiens

pLDDT: mean 85.68, std 13.46, range [40.53, 97.81]